Protein AF-A0A3M1Z859-F1 (afdb_monomer)

Foldseek 3Di:
DPCPDLPCVLLVVLVVPPPPDPVSVVVSVVVNLVSLVVLLPDDLVVSLVCLLQRLLPDDPVSLVVSLVSLVVCVVPGVSSVLSSVLSVLLVVLNVVLCVLLVPDALLVSLVVLVVVLVVDDPSSNVSNVSNLVSVLVPDVSSVSSVVNNVVD

Secondary structure (DSSP, 8-state):
-------HHHHHHHHHH-SS-HHHHHHHHHHHHHHHHHHHHS-HHHHHHHHHHHSTT--HHHHHHHHHHHHHHHTT-HHHHHHHHHHHHHHHHHHHHHHHHHHS-HHHHHHHHHHHHHTS-HHHHHHHHHHHHHHHTT-HHHHHHHHHHHH-

Solvent-accessible surface area (backbone atoms only — not comparable to full-atom values): 8441 Å² total; per-residue (Å²): 129,86,76,86,57,82,63,56,68,60,58,56,51,44,72,80,70,45,89,83,46,88,69,54,38,53,54,43,50,50,51,42,52,52,50,52,54,51,46,49,69,40,59,65,69,61,35,49,53,49,47,65,70,52,53,81,78,46,53,72,68,60,46,51,54,50,49,52,56,31,52,65,44,32,77,82,32,70,55,23,38,51,52,38,53,50,51,54,45,36,59,55,34,45,58,52,52,52,49,39,68,70,74,43,57,48,67,60,30,24,54,49,50,55,57,54,43,74,76,43,54,73,69,54,33,49,32,38,52,55,48,48,54,59,40,29,78,77,34,72,56,42,32,48,18,51,53,52,61,74,74,109

Radius of gyration: 17.21 Å; Cα contacts (8 Å, |Δi|>4): 123; chains: 1; bounding box: 49×35×39 Å

Sequence (152 aa):
MANDGFNWSNFFKGAAQVAFVVGAGYAAHRVRENEIDRLVALPLEDGLRVIIQSVPPMDNENCLDFQRRLAARAQHNQNAQTLLIMTKLMVQAENQVRQILGQYGPREAAEICAGVLRTKNDIEQFAFVSLLYYFSQRDAKAQAVMGYLQQG

Structure (mmCIF, N/CA/C/O backbone):
data_AF-A0A3M1Z859-F1
#
_entry.id   AF-A0A3M1Z859-F1
#
loop_
_atom_site.group_PDB
_atom_site.id
_atom_site.type_symbol
_atom_site.label_atom_id
_atom_site.label_alt_id
_atom_site.label_comp_id
_atom_site.label_asym_id
_atom_site.label_entity_id
_atom_site.label_seq_id
_atom_site.pdbx_PDB_ins_code
_atom_site.Cartn_x
_atom_site.Cartn_y
_atom_site.Cartn_z
_atom_site.occupancy
_atom_site.B_iso_or_equiv
_atom_site.auth_seq_id
_atom_site.auth_comp_id
_atom_site.auth_asym_id
_atom_site.auth_atom_id
_atom_site.pdbx_PDB_model_num
ATOM 1 N N . MET A 1 1 ? -11.559 -18.153 -15.231 1.00 30.62 1 MET A N 1
ATOM 2 C CA . MET A 1 1 ? -10.313 -17.677 -15.865 1.00 30.62 1 MET A CA 1
ATOM 3 C C . MET A 1 1 ? -9.257 -17.654 -14.785 1.00 30.62 1 MET A C 1
ATOM 5 O O . MET A 1 1 ? -9.470 -16.986 -13.780 1.00 30.62 1 MET A O 1
ATOM 9 N N . ALA A 1 2 ? -8.224 -18.486 -14.915 1.00 29.05 2 ALA A N 1
ATOM 10 C CA . ALA A 1 2 ? -7.116 -18.491 -13.973 1.00 29.05 2 ALA A CA 1
ATOM 11 C C . ALA A 1 2 ? -6.470 -17.104 -14.022 1.00 29.05 2 ALA A C 1
ATOM 13 O O . ALA A 1 2 ? -6.049 -16.644 -15.079 1.00 29.05 2 ALA A O 1
ATOM 14 N N . ASN A 1 3 ? -6.518 -16.400 -12.897 1.00 35.41 3 ASN A N 1
ATOM 15 C CA . ASN A 1 3 ? -5.757 -15.186 -12.704 1.00 35.41 3 ASN A CA 1
ATOM 16 C C . ASN A 1 3 ? -4.305 -15.664 -12.619 1.00 35.41 3 ASN A C 1
ATOM 18 O O . ASN A 1 3 ? -3.900 -16.149 -11.561 1.00 35.41 3 ASN A O 1
ATOM 22 N N . ASP A 1 4 ? -3.557 -15.606 -13.726 1.00 37.53 4 ASP A N 1
ATOM 23 C CA . ASP A 1 4 ? -2.092 -15.745 -13.742 1.00 37.53 4 ASP A CA 1
ATOM 24 C C . ASP A 1 4 ? -1.496 -14.507 -13.052 1.00 37.53 4 ASP A C 1
ATOM 26 O O . ASP A 1 4 ? -0.808 -13.671 -13.637 1.00 37.53 4 ASP A O 1
ATOM 30 N N . GLY A 1 5 ? -1.900 -14.344 -11.793 1.00 42.28 5 GLY A N 1
ATOM 31 C CA . GLY A 1 5 ? -1.734 -13.168 -10.980 1.00 42.28 5 GLY A CA 1
ATOM 32 C C . GLY A 1 5 ? -0.259 -12.927 -10.769 1.00 42.28 5 GLY A C 1
ATOM 33 O O . GLY A 1 5 ? 0.503 -13.858 -10.499 1.00 42.28 5 GLY A O 1
ATOM 34 N N . PHE A 1 6 ? 0.108 -11.659 -10.905 1.00 52.34 6 PHE A N 1
ATOM 35 C CA . PHE A 1 6 ? 1.417 -11.108 -10.607 1.00 52.34 6 PHE A CA 1
ATOM 36 C C . PHE A 1 6 ? 2.094 -11.883 -9.463 1.00 52.34 6 PHE A C 1
ATOM 38 O O . PHE A 1 6 ? 1.639 -11.852 -8.314 1.00 52.34 6 PHE A O 1
ATOM 45 N N . ASN A 1 7 ? 3.127 -12.670 -9.784 1.00 59.88 7 ASN A N 1
ATOM 46 C CA . ASN A 1 7 ? 3.659 -13.665 -8.857 1.00 59.88 7 ASN A CA 1
ATOM 47 C C . ASN A 1 7 ? 4.690 -13.017 -7.931 1.00 59.88 7 ASN A C 1
ATOM 49 O O . ASN A 1 7 ? 5.898 -13.246 -8.023 1.00 59.88 7 ASN A O 1
ATOM 53 N N . TRP A 1 8 ? 4.179 -12.232 -6.987 1.00 60.81 8 TRP A N 1
ATOM 54 C CA . TRP A 1 8 ? 4.953 -11.588 -5.932 1.00 60.81 8 TRP A CA 1
ATOM 55 C C . TRP A 1 8 ? 5.775 -12.569 -5.101 1.00 60.81 8 TRP A C 1
ATOM 57 O O . TRP A 1 8 ? 6.835 -12.210 -4.589 1.00 60.81 8 TRP A O 1
ATOM 67 N N . SER A 1 9 ? 5.351 -13.834 -5.017 1.00 54.78 9 SER A N 1
ATOM 68 C CA . SER A 1 9 ? 6.134 -14.855 -4.326 1.00 54.78 9 SER A CA 1
ATOM 69 C C . SER A 1 9 ? 7.516 -15.036 -4.966 1.00 54.78 9 SER A C 1
ATOM 71 O O . SER A 1 9 ? 8.479 -15.238 -4.238 1.00 54.78 9 SER A O 1
ATOM 73 N N . ASN A 1 10 ? 7.659 -14.865 -6.286 1.00 56.31 10 ASN A N 1
ATOM 74 C CA . ASN A 1 10 ? 8.961 -14.904 -6.960 1.00 56.31 10 ASN A CA 1
ATOM 75 C C . ASN A 1 10 ? 9.781 -13.627 -6.723 1.00 56.31 10 ASN A C 1
ATOM 77 O O . ASN A 1 10 ? 11.000 -13.706 -6.563 1.00 56.31 10 ASN A O 1
ATOM 81 N N . PHE A 1 11 ? 9.122 -12.466 -6.643 1.00 56.94 11 PHE A N 1
ATOM 82 C CA . PHE A 1 11 ? 9.764 -11.193 -6.304 1.00 56.94 11 PHE A CA 1
ATOM 83 C C . PHE A 1 11 ? 10.415 -11.254 -4.905 1.00 56.94 11 PHE A C 1
ATOM 85 O O . PHE A 1 11 ? 11.612 -10.973 -4.762 1.00 56.94 11 PHE A O 1
ATOM 92 N N . PHE A 1 12 ? 9.665 -11.727 -3.900 1.00 56.84 12 PHE A N 1
ATOM 93 C CA . PHE A 1 12 ? 10.107 -11.796 -2.500 1.00 56.84 12 PHE A CA 1
ATOM 94 C C . PHE A 1 12 ? 11.011 -13.002 -2.186 1.00 56.84 12 PHE A C 1
ATOM 96 O O . PHE A 1 12 ? 11.996 -12.855 -1.462 1.00 56.84 12 PHE A O 1
ATOM 103 N N . LYS A 1 13 ? 10.774 -14.186 -2.778 1.00 51.31 13 LYS A N 1
ATOM 104 C CA . LYS A 1 13 ? 11.641 -15.370 -2.567 1.00 51.31 13 LYS A CA 1
ATOM 105 C C . LYS A 1 13 ? 13.070 -15.163 -3.069 1.00 51.31 13 LYS A C 1
ATOM 107 O O . LYS A 1 13 ? 13.998 -15.736 -2.504 1.00 51.31 13 LYS A O 1
ATOM 112 N N . GLY A 1 14 ? 13.267 -14.307 -4.076 1.00 46.03 14 GLY A N 1
ATOM 113 C CA . GLY A 1 14 ? 14.602 -13.964 -4.570 1.00 46.03 14 GLY A CA 1
ATOM 114 C C . GLY A 1 14 ? 15.507 -13.282 -3.531 1.00 46.03 14 GLY A C 1
ATOM 115 O O . GLY A 1 14 ? 16.719 -13.295 -3.713 1.00 46.03 14 GLY A O 1
ATOM 116 N N . ALA A 1 15 ? 14.953 -12.695 -2.455 1.00 44.03 15 ALA A N 1
ATOM 117 C CA . ALA A 1 15 ? 15.732 -11.943 -1.457 1.00 44.03 15 ALA A CA 1
ATOM 118 C C . ALA A 1 15 ? 16.240 -12.880 -0.368 1.00 44.03 15 ALA A C 1
ATOM 120 O O . ALA A 1 15 ? 17.384 -12.779 0.058 1.00 44.03 15 ALA A O 1
ATOM 121 N N . ALA A 1 16 ? 15.393 -13.825 0.038 1.00 42.06 16 ALA A N 1
ATOM 122 C CA . ALA A 1 16 ? 15.654 -14.684 1.181 1.00 42.06 16 ALA A CA 1
ATOM 123 C C . ALA A 1 16 ? 16.573 -15.884 0.875 1.00 42.06 16 ALA A C 1
ATOM 125 O O . ALA A 1 16 ? 17.055 -16.507 1.816 1.00 42.06 16 ALA A O 1
ATOM 126 N N . GLN A 1 17 ? 16.811 -16.253 -0.396 1.00 39.12 17 GLN A N 1
ATOM 127 C CA . GLN A 1 17 ? 17.483 -17.530 -0.719 1.00 39.12 17 GLN A CA 1
ATOM 128 C C . GLN A 1 17 ? 18.656 -17.487 -1.716 1.00 39.12 17 GLN A C 1
ATOM 130 O O . GLN A 1 17 ? 19.288 -18.521 -1.917 1.00 39.12 17 GLN A O 1
ATOM 135 N N . VAL A 1 18 ? 19.010 -16.353 -2.334 1.00 41.53 18 VAL A N 1
ATOM 136 C CA . VAL A 1 18 ? 19.942 -16.367 -3.491 1.00 41.53 18 VAL A CA 1
ATOM 137 C C . VAL A 1 18 ? 21.199 -15.515 -3.285 1.00 41.53 18 VAL A C 1
ATOM 139 O O . VAL A 1 18 ? 21.644 -14.802 -4.179 1.00 41.53 18 VAL A O 1
ATOM 142 N N . ALA A 1 19 ? 21.812 -15.607 -2.104 1.00 37.72 19 ALA A N 1
ATOM 143 C CA . ALA A 1 19 ? 23.073 -14.919 -1.813 1.00 37.72 19 ALA A CA 1
ATOM 144 C C . ALA A 1 19 ? 24.349 -15.722 -2.162 1.00 37.72 19 ALA A C 1
ATOM 146 O O . ALA A 1 19 ? 25.437 -15.181 -2.008 1.00 37.72 19 ALA A O 1
ATOM 147 N N . PHE A 1 20 ? 24.274 -16.980 -2.635 1.00 37.25 20 PHE A N 1
ATOM 148 C CA . PHE A 1 20 ? 25.464 -17.861 -2.638 1.00 37.25 20 PHE A CA 1
ATOM 149 C C . PHE A 1 20 ? 26.037 -18.343 -3.983 1.00 37.25 20 PHE A C 1
ATOM 151 O O . PHE A 1 20 ? 27.061 -19.020 -3.976 1.00 37.25 20 PHE A O 1
ATOM 158 N N . VAL A 1 21 ? 25.478 -17.988 -5.146 1.00 39.59 21 VAL A N 1
ATOM 159 C CA . VAL A 1 21 ? 26.094 -18.357 -6.440 1.00 39.59 21 VAL A CA 1
ATOM 160 C C . VAL A 1 21 ? 25.965 -17.206 -7.433 1.00 39.59 21 VAL A C 1
ATOM 162 O O . VAL A 1 21 ? 24.859 -16.796 -7.778 1.00 39.59 21 VAL A O 1
ATOM 165 N N . VAL A 1 22 ? 27.104 -16.713 -7.924 1.00 44.84 22 VAL A N 1
ATOM 166 C CA . VAL A 1 22 ? 27.251 -15.553 -8.829 1.00 44.84 22 VAL A CA 1
ATOM 167 C C . VAL A 1 22 ? 26.355 -15.637 -10.087 1.00 44.84 22 VAL A C 1
ATOM 169 O O . VAL A 1 22 ? 25.965 -14.608 -10.628 1.00 44.84 22 VAL A O 1
ATOM 172 N N . GLY A 1 23 ? 25.932 -16.836 -10.512 1.00 45.38 23 GLY A N 1
ATOM 173 C CA . GLY A 1 23 ? 24.970 -17.033 -11.611 1.00 45.38 23 GLY A CA 1
ATOM 174 C C . GLY A 1 23 ? 23.482 -17.004 -11.219 1.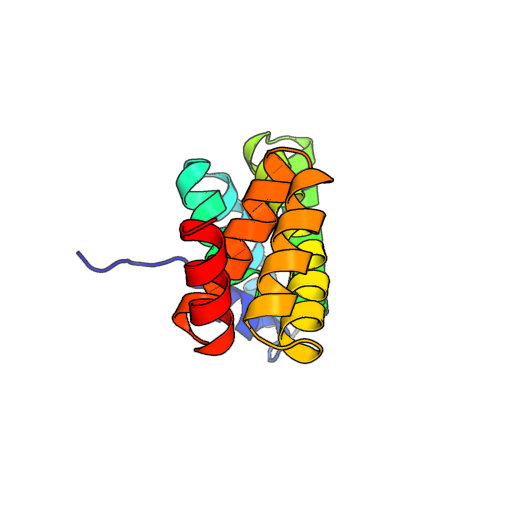00 45.38 23 GLY A C 1
ATOM 175 O O . GLY A 1 23 ? 22.644 -16.586 -12.018 1.00 45.38 23 GLY A O 1
ATOM 176 N N . ALA A 1 24 ? 23.128 -17.391 -9.991 1.00 49.31 24 ALA A N 1
ATOM 177 C CA . ALA A 1 24 ? 21.736 -17.421 -9.530 1.00 49.31 24 ALA A CA 1
ATOM 178 C C . ALA A 1 24 ? 21.234 -16.020 -9.134 1.00 49.31 24 ALA A C 1
ATOM 180 O O . ALA A 1 24 ? 20.076 -15.681 -9.385 1.00 49.31 24 ALA A O 1
ATOM 181 N N . GLY A 1 25 ? 22.126 -15.173 -8.603 1.00 50.34 25 GLY A N 1
ATOM 182 C CA . GLY A 1 25 ? 21.816 -13.775 -8.289 1.00 50.34 25 GLY A CA 1
ATOM 183 C C . GLY A 1 25 ? 21.430 -12.959 -9.529 1.00 50.34 25 GLY A C 1
ATOM 184 O O . GLY A 1 25 ? 20.485 -12.175 -9.478 1.00 50.34 25 GLY A O 1
ATOM 185 N N . TYR A 1 26 ? 22.084 -13.198 -10.674 1.00 55.09 26 TYR A N 1
ATOM 186 C CA . TYR A 1 26 ? 21.743 -12.540 -11.942 1.00 55.09 26 TYR A CA 1
ATOM 187 C C . TYR A 1 26 ? 20.347 -12.935 -12.444 1.00 55.09 26 TYR A C 1
ATOM 189 O O . TYR A 1 26 ? 19.572 -12.077 -12.872 1.00 55.09 26 TYR A O 1
ATOM 197 N N . ALA A 1 27 ? 19.999 -14.223 -12.353 1.00 59.66 27 ALA A N 1
ATOM 198 C CA . ALA A 1 27 ? 18.680 -14.716 -12.739 1.00 59.66 27 ALA A CA 1
ATOM 199 C C . ALA A 1 27 ? 17.575 -14.142 -11.837 1.00 59.66 27 ALA A C 1
ATOM 201 O O . ALA A 1 27 ? 16.578 -13.632 -12.346 1.00 59.66 27 ALA A O 1
ATOM 202 N N . ALA A 1 28 ? 17.779 -14.134 -10.516 1.00 60.56 28 ALA A N 1
ATOM 203 C CA . ALA A 1 28 ? 16.842 -13.535 -9.565 1.00 60.56 28 ALA A CA 1
ATOM 204 C C . ALA A 1 28 ? 16.674 -12.022 -9.794 1.00 60.56 28 ALA A C 1
ATOM 206 O O . ALA A 1 28 ? 15.553 -11.514 -9.803 1.00 60.56 28 ALA A O 1
ATOM 207 N N . HIS A 1 29 ? 17.774 -11.310 -10.060 1.00 65.88 29 HIS A N 1
ATOM 208 C CA . HIS A 1 29 ? 17.743 -9.889 -10.394 1.00 65.88 29 HIS A CA 1
ATOM 209 C C . HIS A 1 29 ? 16.945 -9.622 -11.677 1.00 65.88 29 HIS A C 1
ATOM 211 O O . HIS A 1 29 ? 16.079 -8.752 -11.691 1.00 65.88 29 HIS A O 1
ATOM 217 N N . ARG A 1 30 ? 17.187 -10.389 -12.749 1.00 70.75 30 ARG A N 1
ATOM 218 C CA . ARG A 1 30 ? 16.434 -10.258 -14.007 1.00 70.75 30 ARG A CA 1
ATOM 219 C C . ARG A 1 30 ? 14.950 -10.555 -13.844 1.00 70.75 30 ARG A C 1
ATOM 221 O O . ARG A 1 30 ? 14.140 -9.865 -14.449 1.00 70.75 30 ARG A O 1
ATOM 228 N N . VAL A 1 31 ? 14.589 -11.552 -13.037 1.00 74.50 31 VAL A N 1
ATOM 229 C CA . VAL A 1 31 ? 13.179 -11.847 -12.751 1.00 74.50 31 VAL A CA 1
ATOM 230 C C . VAL A 1 31 ? 12.509 -10.638 -12.098 1.00 74.50 31 VAL A C 1
ATOM 232 O O . VAL A 1 31 ? 11.437 -10.243 -12.539 1.00 74.50 31 VAL A O 1
ATOM 235 N N . ARG A 1 32 ? 13.157 -9.985 -11.127 1.00 73.25 32 ARG A N 1
ATOM 236 C CA . ARG A 1 32 ? 12.603 -8.773 -10.498 1.00 73.25 32 ARG A CA 1
ATOM 237 C C . ARG A 1 32 ? 12.469 -7.600 -11.450 1.00 73.25 32 ARG A C 1
ATOM 239 O O . ARG A 1 32 ? 11.453 -6.920 -11.414 1.00 73.25 32 ARG A O 1
ATOM 246 N N . GLU A 1 33 ? 13.477 -7.366 -12.283 1.00 80.69 33 GLU A N 1
ATOM 247 C CA . GLU A 1 33 ? 13.424 -6.306 -13.294 1.00 80.69 33 GLU A CA 1
ATOM 248 C C . GLU A 1 33 ? 12.258 -6.534 -14.263 1.00 80.69 33 GLU A C 1
ATOM 250 O O . GLU A 1 33 ? 11.468 -5.622 -14.485 1.00 80.69 33 GLU A O 1
ATOM 255 N N . ASN A 1 34 ? 12.079 -7.771 -14.735 1.00 81.25 34 ASN A N 1
ATOM 256 C CA . ASN A 1 34 ? 10.971 -8.134 -15.615 1.00 81.25 34 ASN A CA 1
ATOM 257 C C . ASN A 1 34 ? 9.602 -7.952 -14.946 1.00 81.25 34 ASN A C 1
ATOM 259 O O . ASN A 1 34 ? 8.656 -7.530 -15.605 1.00 81.25 34 ASN A O 1
ATOM 263 N N . GLU A 1 35 ? 9.470 -8.275 -13.657 1.00 81.62 35 GLU A N 1
ATOM 264 C CA . GLU A 1 35 ? 8.221 -8.040 -12.926 1.00 81.62 35 GLU A CA 1
ATOM 265 C C . GLU A 1 35 ? 7.946 -6.535 -12.784 1.00 81.62 35 GLU A C 1
ATOM 267 O O . GLU A 1 35 ? 6.831 -6.097 -13.043 1.00 81.62 35 GLU A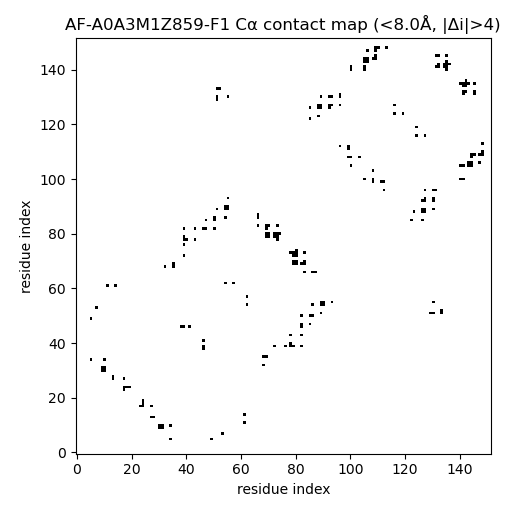 O 1
ATOM 272 N N . ILE A 1 36 ? 8.952 -5.708 -12.484 1.00 86.88 36 ILE A N 1
ATOM 273 C CA . ILE A 1 36 ? 8.785 -4.243 -12.456 1.00 86.88 36 ILE A CA 1
ATOM 274 C C . ILE A 1 36 ? 8.368 -3.710 -13.828 1.00 86.88 36 ILE A C 1
ATOM 276 O O . ILE A 1 36 ? 7.451 -2.895 -13.913 1.00 86.88 36 ILE A O 1
ATOM 280 N N . ASP A 1 37 ? 8.990 -4.190 -14.900 1.00 88.69 37 ASP A N 1
ATOM 281 C CA . ASP A 1 37 ? 8.649 -3.766 -16.257 1.00 88.69 37 ASP A CA 1
ATOM 282 C C . ASP A 1 37 ? 7.215 -4.183 -16.627 1.00 88.69 37 ASP A C 1
ATOM 284 O O . ASP A 1 37 ? 6.469 -3.387 -17.198 1.00 88.69 37 ASP A O 1
ATOM 288 N N . ARG A 1 38 ? 6.782 -5.384 -16.216 1.00 87.69 38 ARG A N 1
ATOM 289 C CA . ARG A 1 38 ? 5.385 -5.833 -16.342 1.00 87.69 38 ARG A CA 1
ATOM 290 C C . ARG A 1 38 ? 4.429 -4.946 -15.558 1.00 87.69 38 ARG A C 1
ATOM 292 O O . ARG A 1 38 ? 3.411 -4.548 -16.108 1.00 87.69 38 ARG A O 1
ATOM 299 N N . LEU A 1 39 ? 4.756 -4.618 -14.308 1.00 88.06 39 LEU A N 1
ATOM 300 C CA . LEU A 1 39 ? 3.937 -3.755 -13.454 1.00 88.06 39 LEU A CA 1
ATOM 301 C C . LEU A 1 39 ? 3.742 -2.374 -14.079 1.00 88.06 39 LEU A C 1
ATOM 303 O O . LEU A 1 39 ? 2.633 -1.855 -14.102 1.00 88.06 39 LEU A O 1
ATOM 307 N N . VAL A 1 40 ? 4.821 -1.785 -14.589 1.00 92.38 40 VAL A N 1
ATOM 308 C CA . VAL A 1 40 ? 4.804 -0.453 -15.203 1.00 92.38 40 VAL A CA 1
ATOM 309 C C . VAL A 1 40 ? 4.047 -0.449 -16.539 1.00 92.38 40 VAL A C 1
ATOM 311 O O . VAL A 1 40 ? 3.493 0.582 -16.925 1.00 92.38 40 VAL A O 1
ATOM 314 N N . ALA A 1 41 ? 3.997 -1.593 -17.227 1.00 91.38 41 ALA A N 1
ATOM 315 C CA . ALA A 1 41 ? 3.234 -1.778 -18.458 1.00 91.38 41 ALA A CA 1
ATOM 316 C C . ALA A 1 41 ? 1.729 -2.024 -18.232 1.00 91.38 41 ALA A C 1
ATOM 318 O O . ALA A 1 41 ? 0.963 -1.961 -19.196 1.00 91.38 41 ALA A O 1
ATOM 319 N N . LEU A 1 42 ? 1.289 -2.302 -16.998 1.00 89.62 42 LEU A N 1
ATOM 320 C CA . LEU A 1 42 ? -0.135 -2.451 -16.694 1.00 89.62 42 LEU A CA 1
ATOM 321 C C . LEU A 1 42 ? -0.885 -1.118 -16.857 1.00 89.62 42 LEU A C 1
ATOM 323 O O . LEU A 1 42 ? -0.302 -0.043 -16.664 1.00 89.62 42 LEU A O 1
ATOM 327 N N . PRO A 1 43 ? -2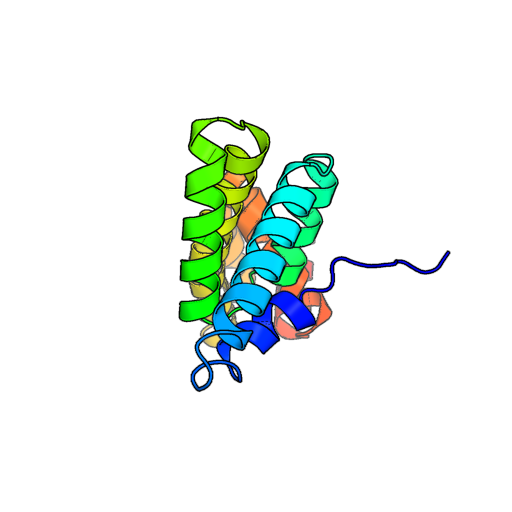.201 -1.169 -17.137 1.00 91.75 43 PRO A N 1
ATOM 328 C CA . PRO A 1 43 ? -3.077 -0.029 -16.904 1.00 91.75 43 PRO A CA 1
ATOM 329 C C . PRO A 1 43 ? -2.889 0.498 -15.478 1.00 91.75 43 PRO A C 1
ATOM 331 O O . PRO A 1 43 ? -2.729 -0.282 -14.537 1.00 91.75 43 PRO A O 1
ATOM 334 N N . LEU A 1 44 ? -2.913 1.823 -15.308 1.00 89.75 44 LEU A N 1
ATOM 335 C CA . LEU A 1 44 ? -2.591 2.453 -14.024 1.00 89.75 44 LEU A CA 1
ATOM 336 C C . LEU A 1 44 ? -3.452 1.905 -12.875 1.00 89.75 44 LEU A C 1
ATOM 338 O O . LEU A 1 44 ? -2.927 1.639 -11.799 1.00 89.75 44 LEU A O 1
ATOM 342 N N . GLU A 1 45 ? -4.746 1.688 -13.108 1.00 88.44 45 GLU A N 1
ATOM 343 C CA . GLU A 1 45 ? -5.672 1.130 -12.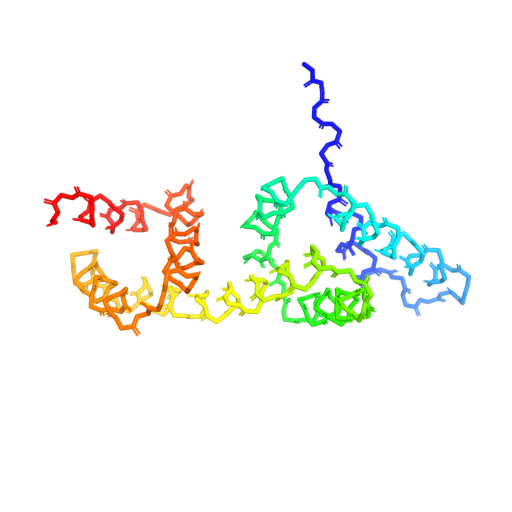113 1.00 88.44 45 GLU A CA 1
ATOM 344 C C . GLU A 1 45 ? -5.271 -0.277 -11.647 1.00 88.44 45 GLU A C 1
ATOM 346 O O . GLU A 1 45 ? -5.276 -0.563 -10.446 1.00 88.44 45 GLU A O 1
ATOM 351 N N . ASP A 1 46 ? -4.868 -1.144 -12.578 1.00 87.00 46 ASP A N 1
ATOM 352 C CA . ASP A 1 46 ? -4.408 -2.498 -12.262 1.00 87.00 46 ASP A CA 1
ATOM 353 C C . ASP A 1 46 ? -3.070 -2.460 -11.521 1.00 87.00 46 ASP A C 1
ATOM 355 O O . ASP A 1 46 ? -2.884 -3.171 -10.531 1.00 87.00 46 ASP A O 1
ATOM 359 N N . GLY A 1 47 ? -2.164 -1.570 -11.937 1.00 87.12 47 GLY A N 1
ATOM 360 C CA . GLY A 1 47 ? -0.917 -1.314 -11.225 1.00 87.12 47 GLY A CA 1
ATOM 361 C C . GLY A 1 47 ? -1.162 -0.848 -9.787 1.00 87.12 47 GLY A C 1
ATOM 362 O O . GLY A 1 47 ? -0.567 -1.388 -8.856 1.00 87.12 47 GLY A O 1
ATOM 363 N N . LEU A 1 48 ? -2.086 0.093 -9.571 1.00 87.75 48 LEU A N 1
ATOM 364 C CA . LEU A 1 48 ? -2.455 0.572 -8.235 1.00 87.75 48 LEU A CA 1
ATOM 365 C C . LEU A 1 48 ? -3.055 -0.542 -7.373 1.00 87.75 48 LEU A C 1
ATOM 367 O O . LEU A 1 48 ? -2.684 -0.675 -6.208 1.00 87.75 48 LEU A O 1
ATOM 371 N N . ARG A 1 49 ? -3.931 -1.386 -7.933 1.00 86.00 49 ARG A N 1
ATOM 372 C CA . ARG A 1 49 ? -4.482 -2.551 -7.221 1.00 86.00 49 ARG A CA 1
ATOM 373 C C . ARG A 1 49 ? -3.374 -3.491 -6.760 1.00 86.00 49 ARG A C 1
ATOM 375 O O . ARG A 1 49 ? -3.386 -3.960 -5.622 1.00 86.00 49 ARG A O 1
ATOM 382 N N . VAL A 1 50 ? -2.408 -3.736 -7.637 1.00 85.88 50 VAL A N 1
ATOM 383 C CA . VAL A 1 50 ? -1.244 -4.561 -7.341 1.00 85.88 50 VAL A CA 1
ATOM 384 C C . VAL A 1 50 ? -0.396 -3.942 -6.219 1.00 85.88 50 VAL A C 1
ATOM 386 O O . VAL A 1 50 ? -0.053 -4.650 -5.271 1.00 85.88 50 VAL A O 1
ATOM 389 N N . ILE A 1 51 ? -0.131 -2.631 -6.254 1.00 89.06 51 ILE A N 1
ATOM 390 C CA . ILE A 1 51 ? 0.548 -1.901 -5.167 1.00 89.06 51 ILE A CA 1
ATOM 391 C C . ILE A 1 51 ? -0.200 -2.075 -3.836 1.00 89.06 51 ILE A C 1
ATOM 393 O O . ILE A 1 51 ? 0.409 -2.465 -2.839 1.00 89.06 51 ILE A O 1
ATOM 397 N N . ILE A 1 52 ? -1.524 -1.886 -3.835 1.00 86.00 52 ILE A N 1
ATOM 398 C CA . ILE A 1 52 ? -2.358 -1.961 -2.627 1.00 86.00 52 ILE A CA 1
ATOM 399 C C . ILE A 1 52 ? -2.305 -3.337 -1.961 1.00 86.00 52 ILE A C 1
ATOM 401 O O . ILE A 1 52 ? -2.305 -3.444 -0.737 1.00 86.00 52 ILE A O 1
ATOM 405 N N . GLN A 1 53 ? -2.253 -4.400 -2.758 1.00 83.62 53 GLN A N 1
ATOM 406 C CA . GLN A 1 53 ? -2.222 -5.767 -2.242 1.00 83.62 53 GLN A CA 1
ATOM 407 C C . GLN A 1 53 ? -0.830 -6.204 -1.783 1.00 83.62 53 GLN A C 1
ATOM 409 O O . GLN A 1 53 ? -0.724 -7.084 -0.929 1.00 83.62 53 GLN A O 1
ATOM 414 N N . SER A 1 54 ? 0.218 -5.611 -2.354 1.00 81.94 54 SER A N 1
ATOM 415 C CA . SER A 1 54 ? 1.567 -6.176 -2.284 1.00 81.94 54 SER A CA 1
ATOM 416 C C . SER A 1 54 ? 2.500 -5.399 -1.383 1.00 81.94 54 SER A C 1
ATOM 418 O O . SER A 1 54 ? 3.378 -6.024 -0.809 1.00 81.94 54 SER A O 1
ATOM 420 N N . VAL A 1 55 ? 2.306 -4.083 -1.234 1.00 84.62 55 VAL A N 1
ATOM 421 C CA . VAL A 1 55 ? 3.126 -3.223 -0.364 1.00 84.62 55 VAL A CA 1
ATOM 422 C C . VAL A 1 55 ? 2.908 -3.491 1.132 1.00 84.62 55 VAL A C 1
ATOM 424 O O . VAL A 1 55 ? 3.910 -3.664 1.816 1.00 84.62 55 VAL A O 1
ATOM 427 N N . PRO A 1 56 ? 1.670 -3.604 1.660 1.00 81.75 56 PRO A N 1
ATOM 428 C CA . PRO A 1 56 ? 1.456 -3.789 3.103 1.00 81.75 56 PRO A CA 1
ATOM 429 C C . PRO A 1 56 ? 2.090 -5.045 3.736 1.00 81.75 56 PRO A C 1
ATOM 431 O O . PRO A 1 56 ? 2.396 -5.036 4.924 1.00 81.75 56 PRO A O 1
ATOM 434 N N . PRO A 1 57 ? 2.239 -6.182 3.027 1.00 80.31 57 PRO A N 1
ATOM 435 C CA . PRO A 1 57 ? 2.956 -7.329 3.575 1.00 80.31 57 PRO A CA 1
ATOM 436 C C . PRO A 1 57 ? 4.478 -7.285 3.338 1.00 80.31 57 PRO A C 1
ATOM 438 O O . PRO A 1 57 ? 5.150 -8.228 3.754 1.00 80.31 57 PRO A O 1
ATOM 441 N N . MET A 1 58 ? 5.036 -6.267 2.664 1.00 82.06 58 MET A N 1
ATOM 442 C CA . MET A 1 58 ? 6.487 -6.181 2.442 1.00 82.06 58 MET A CA 1
ATOM 443 C C . MET A 1 58 ? 7.220 -5.835 3.734 1.00 82.06 58 MET A C 1
ATOM 445 O O . MET A 1 58 ? 6.828 -4.927 4.462 1.00 82.06 58 MET A O 1
ATOM 449 N N . ASP A 1 59 ? 8.355 -6.489 3.971 1.00 82.75 59 ASP A N 1
ATOM 450 C CA . ASP A 1 59 ? 9.339 -5.954 4.907 1.00 82.75 59 ASP A CA 1
ATOM 451 C C . ASP A 1 59 ? 10.035 -4.702 4.336 1.00 82.75 59 ASP A C 1
ATOM 453 O O . ASP A 1 59 ? 9.967 -4.387 3.140 1.00 82.75 59 ASP A O 1
ATOM 457 N N . ASN A 1 60 ? 10.730 -3.982 5.217 1.00 81.50 60 ASN A N 1
ATOM 458 C CA . ASN A 1 60 ? 11.391 -2.725 4.878 1.00 81.50 60 ASN A CA 1
ATOM 459 C C . ASN A 1 60 ? 12.447 -2.882 3.772 1.00 81.50 60 ASN A C 1
ATOM 461 O O . ASN A 1 60 ? 12.573 -1.997 2.927 1.00 81.50 60 ASN A O 1
ATOM 465 N N . GLU A 1 61 ? 13.206 -3.980 3.751 1.00 82.94 61 GLU A N 1
ATOM 466 C CA . GLU A 1 61 ? 14.277 -4.185 2.768 1.00 82.94 61 GLU A CA 1
ATOM 467 C C . GLU A 1 61 ? 13.707 -4.425 1.369 1.00 82.94 61 GLU A C 1
ATOM 469 O O . GLU A 1 61 ? 14.124 -3.781 0.400 1.00 82.94 61 GLU A O 1
ATOM 474 N N . ASN A 1 62 ? 12.699 -5.292 1.271 1.00 83.44 62 ASN A N 1
ATOM 475 C CA . ASN A 1 62 ? 11.990 -5.581 0.033 1.00 83.44 62 ASN A CA 1
ATOM 476 C C . ASN A 1 62 ? 11.246 -4.351 -0.489 1.00 83.44 62 ASN A C 1
ATOM 478 O O . ASN A 1 62 ? 11.257 -4.095 -1.695 1.00 83.44 62 ASN A O 1
ATOM 482 N N . CYS A 1 63 ? 10.658 -3.549 0.401 1.00 86.06 63 CYS A N 1
ATOM 483 C CA . CYS A 1 63 ? 10.009 -2.306 0.008 1.00 86.06 63 CYS A CA 1
ATOM 484 C C . CYS A 1 63 ? 11.016 -1.279 -0.537 1.00 86.06 63 CYS A C 1
ATOM 486 O O . CYS A 1 63 ? 10.756 -0.627 -1.550 1.00 86.06 63 CYS A O 1
ATOM 488 N N . LEU A 1 64 ? 12.197 -1.160 0.079 1.00 88.12 64 LEU A N 1
ATOM 489 C CA . LEU A 1 64 ? 13.260 -0.277 -0.406 1.00 88.12 64 LEU A CA 1
ATOM 490 C C . LEU A 1 64 ? 13.807 -0.724 -1.769 1.00 88.12 64 LEU A C 1
ATOM 492 O O . LEU A 1 64 ? 13.989 0.123 -2.646 1.00 88.12 64 LEU A O 1
ATOM 496 N N . ASP A 1 65 ? 14.047 -2.024 -1.977 1.00 86.25 65 ASP A N 1
ATOM 497 C CA . ASP A 1 65 ? 14.453 -2.562 -3.290 1.00 86.25 65 ASP A CA 1
ATOM 498 C C . ASP A 1 65 ? 13.376 -2.279 -4.348 1.00 86.25 65 ASP A C 1
ATOM 500 O O . ASP A 1 65 ? 13.672 -1.756 -5.424 1.00 86.25 65 ASP A O 1
ATOM 504 N N . PHE A 1 66 ? 12.109 -2.526 -4.011 1.00 88.12 66 PHE A N 1
ATOM 505 C CA . PHE A 1 66 ? 10.969 -2.259 -4.882 1.00 88.12 66 PHE A CA 1
ATOM 506 C C . PHE A 1 66 ? 10.866 -0.776 -5.284 1.00 88.12 66 PHE A C 1
ATOM 508 O O . PHE A 1 66 ? 10.781 -0.455 -6.473 1.00 88.12 66 PHE A O 1
ATOM 515 N N . GLN A 1 67 ? 10.967 0.144 -4.320 1.00 92.25 67 GLN A N 1
ATOM 516 C CA . GLN A 1 67 ? 10.954 1.587 -4.579 1.00 92.25 67 GLN A CA 1
ATOM 517 C C . GLN A 1 67 ? 12.139 2.039 -5.439 1.00 92.25 67 GLN A C 1
ATOM 519 O O . GLN A 1 67 ? 11.957 2.876 -6.322 1.00 92.25 67 GLN A O 1
ATOM 524 N N . ARG A 1 68 ? 13.346 1.497 -5.220 1.00 92.25 68 ARG A N 1
ATOM 525 C CA . ARG A 1 68 ? 14.526 1.824 -6.043 1.00 92.25 68 ARG A CA 1
ATOM 526 C C . ARG A 1 68 ? 14.324 1.412 -7.499 1.00 92.25 68 ARG A C 1
ATOM 528 O O . ARG A 1 68 ? 14.622 2.198 -8.398 1.00 92.25 68 ARG A O 1
ATOM 535 N N . ARG A 1 69 ? 13.781 0.216 -7.740 1.00 89.94 69 ARG A N 1
ATOM 536 C CA . ARG A 1 69 ? 13.520 -0.278 -9.101 1.00 89.94 69 ARG A CA 1
ATOM 537 C C . ARG A 1 69 ? 12.435 0.535 -9.803 1.00 89.94 69 ARG A C 1
ATOM 539 O O . ARG A 1 69 ? 12.630 0.933 -10.950 1.00 89.94 69 ARG A O 1
ATOM 546 N N . LEU A 1 70 ? 11.341 0.860 -9.107 1.00 92.38 70 LEU A N 1
ATOM 547 C CA . LEU A 1 70 ? 10.317 1.771 -9.629 1.00 92.38 70 LEU A CA 1
ATOM 548 C C . LEU A 1 70 ? 10.884 3.166 -9.922 1.00 92.38 70 LEU A C 1
ATOM 550 O O . LEU A 1 70 ? 10.580 3.739 -10.966 1.00 92.38 70 LEU A O 1
ATOM 554 N N . ALA A 1 71 ? 11.750 3.697 -9.054 1.00 95.25 71 ALA A N 1
ATOM 555 C CA . ALA A 1 71 ? 12.391 4.996 -9.252 1.00 95.25 71 ALA A CA 1
ATOM 556 C C . ALA A 1 71 ? 13.267 5.049 -10.508 1.00 95.25 71 ALA A C 1
ATOM 558 O O . ALA A 1 71 ? 13.270 6.070 -11.191 1.00 95.25 71 ALA A O 1
ATOM 559 N N . ALA A 1 72 ? 13.948 3.953 -10.854 1.00 93.81 72 ALA A N 1
ATOM 560 C CA . ALA A 1 72 ? 14.696 3.871 -12.105 1.00 93.81 72 ALA A CA 1
ATOM 561 C C . ALA A 1 72 ? 13.780 4.011 -13.337 1.00 93.81 72 ALA A C 1
ATOM 563 O O . ALA A 1 72 ? 14.126 4.715 -14.280 1.00 93.81 72 ALA A O 1
ATOM 564 N N . ARG A 1 73 ? 12.581 3.407 -13.319 1.00 93.56 73 ARG A N 1
ATOM 565 C CA . ARG A 1 73 ? 11.610 3.513 -14.429 1.00 93.56 73 ARG A CA 1
ATOM 566 C C . ARG A 1 73 ? 10.890 4.858 -14.448 1.00 93.56 73 ARG A C 1
ATOM 568 O O . ARG A 1 73 ? 10.587 5.375 -15.520 1.00 93.56 73 ARG A O 1
ATOM 575 N N . ALA A 1 74 ? 10.650 5.446 -13.278 1.00 94.44 74 ALA A N 1
ATOM 576 C CA . ALA A 1 74 ? 9.975 6.734 -13.134 1.00 94.44 74 ALA A CA 1
ATOM 577 C C . ALA A 1 74 ? 10.706 7.889 -13.841 1.00 94.44 74 ALA A C 1
ATOM 579 O O . ALA A 1 74 ? 10.076 8.895 -14.147 1.00 94.44 74 ALA A O 1
ATOM 580 N N . GLN A 1 75 ? 12.001 7.742 -14.150 1.00 92.69 75 GLN A N 1
ATOM 581 C CA . GLN A 1 75 ? 12.761 8.724 -14.936 1.00 92.69 75 GLN A CA 1
ATOM 582 C C . GLN A 1 75 ? 12.212 8.907 -16.360 1.00 92.69 75 GLN A C 1
ATOM 584 O O . GLN A 1 75 ? 12.378 9.974 -16.947 1.00 92.69 75 GLN A O 1
ATOM 589 N N . HIS A 1 76 ? 11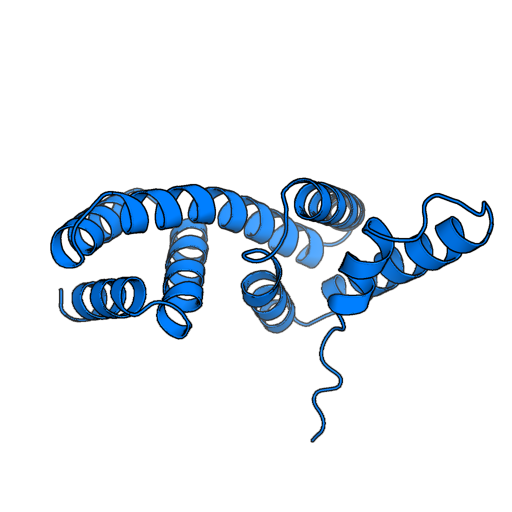.560 7.878 -16.913 1.00 92.25 76 HIS A N 1
ATOM 590 C CA . HIS A 1 76 ? 11.117 7.855 -18.311 1.00 92.25 76 HIS A CA 1
ATOM 591 C C . HIS A 1 76 ? 9.667 7.386 -18.497 1.00 92.25 76 HIS A C 1
ATOM 593 O O . HIS A 1 76 ? 9.178 7.353 -19.623 1.00 92.25 76 HIS A O 1
ATOM 599 N N . ASN A 1 77 ? 8.969 7.014 -17.421 1.00 93.12 77 ASN A N 1
ATOM 600 C CA . ASN A 1 77 ? 7.613 6.481 -17.486 1.00 93.12 77 ASN A CA 1
ATOM 601 C C . ASN A 1 77 ? 6.716 7.096 -16.397 1.00 93.12 77 ASN A C 1
ATOM 603 O O . ASN A 1 77 ? 6.953 6.923 -15.199 1.00 93.12 77 ASN A O 1
ATOM 607 N N . GLN A 1 78 ? 5.651 7.777 -16.827 1.00 92.94 78 GLN A N 1
ATOM 608 C CA . GLN A 1 78 ? 4.708 8.451 -15.933 1.00 92.94 78 GLN A CA 1
ATOM 609 C C . GLN A 1 78 ? 3.901 7.471 -15.064 1.00 92.94 78 GLN A C 1
ATOM 611 O O . GLN A 1 78 ? 3.662 7.759 -13.893 1.00 92.94 78 GLN A O 1
ATOM 616 N N . ASN A 1 79 ? 3.544 6.284 -15.573 1.00 91.62 79 ASN A N 1
ATOM 617 C CA . ASN A 1 79 ? 2.899 5.254 -14.752 1.00 91.62 79 ASN A CA 1
ATOM 618 C C . ASN A 1 79 ? 3.831 4.806 -13.624 1.00 91.62 79 ASN A C 1
ATOM 620 O O . ASN A 1 79 ? 3.411 4.750 -12.471 1.00 91.62 79 ASN A O 1
ATOM 624 N N . ALA A 1 80 ? 5.112 4.561 -13.919 1.00 93.19 80 ALA A N 1
ATOM 625 C CA . ALA A 1 80 ? 6.096 4.216 -12.892 1.00 93.19 80 ALA A CA 1
ATOM 626 C C . ALA A 1 80 ? 6.243 5.322 -11.835 1.00 93.19 80 ALA A C 1
ATOM 628 O O . ALA A 1 80 ? 6.384 5.022 -10.649 1.00 93.19 80 ALA A O 1
ATOM 629 N N . GLN A 1 81 ? 6.161 6.592 -12.243 1.00 95.00 81 GLN A N 1
ATOM 630 C CA . GLN A 1 81 ? 6.170 7.728 -11.323 1.00 95.00 81 GLN A CA 1
ATOM 631 C C . GLN A 1 81 ? 4.961 7.706 -10.377 1.00 95.00 81 GLN A C 1
ATOM 633 O O . GLN A 1 81 ? 5.142 7.808 -9.162 1.00 95.00 81 GLN A O 1
ATOM 638 N N . THR A 1 82 ? 3.747 7.513 -10.898 1.00 93.56 82 THR A N 1
ATOM 639 C CA . THR A 1 82 ? 2.532 7.429 -10.072 1.00 93.56 82 THR A CA 1
ATOM 640 C C . THR A 1 82 ? 2.572 6.230 -9.127 1.00 93.56 82 THR A C 1
ATOM 642 O O . THR A 1 82 ? 2.290 6.372 -7.936 1.00 93.56 82 THR A O 1
ATOM 645 N N . LEU A 1 83 ? 2.989 5.058 -9.615 1.00 93.56 83 LEU A N 1
ATOM 646 C CA . LEU A 1 83 ? 3.116 3.851 -8.794 1.00 93.56 83 LEU A CA 1
ATOM 647 C C . LEU A 1 83 ? 4.165 4.020 -7.687 1.00 93.56 83 LEU A C 1
ATOM 649 O O . LEU A 1 83 ? 3.947 3.572 -6.560 1.00 93.56 83 LEU A O 1
ATOM 653 N N . LEU A 1 84 ? 5.277 4.710 -7.964 1.00 95.00 84 LEU A N 1
ATOM 654 C CA . LEU A 1 84 ? 6.286 5.035 -6.956 1.00 95.00 84 LEU A CA 1
ATOM 655 C C . LEU A 1 84 ? 5.737 5.973 -5.876 1.00 95.00 84 LEU A C 1
ATOM 657 O O . LEU A 1 84 ? 5.976 5.735 -4.691 1.00 95.00 84 LEU A O 1
ATOM 661 N N . ILE A 1 85 ? 5.026 7.034 -6.271 1.00 94.25 85 ILE A N 1
ATOM 662 C CA . ILE A 1 85 ? 4.389 7.966 -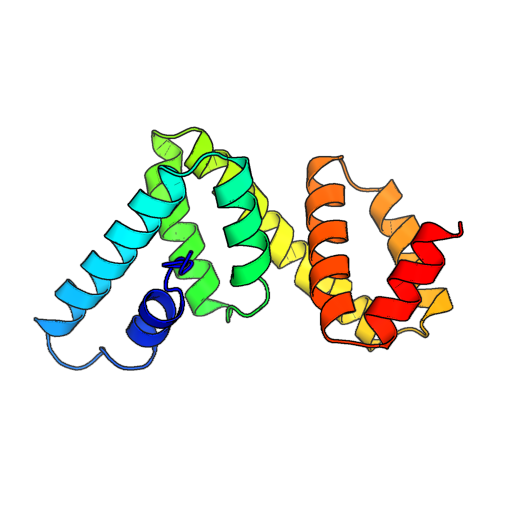5.329 1.00 94.25 85 ILE A CA 1
ATOM 663 C C . ILE A 1 85 ? 3.422 7.196 -4.432 1.00 94.25 85 ILE A C 1
ATOM 665 O O . ILE A 1 85 ? 3.529 7.274 -3.209 1.00 94.25 85 ILE A O 1
ATOM 669 N N . MET A 1 86 ? 2.552 6.383 -5.032 1.00 93.62 86 MET A N 1
ATOM 670 C CA . MET A 1 86 ? 1.587 5.577 -4.293 1.00 93.62 86 MET A CA 1
ATOM 671 C C . MET A 1 86 ? 2.272 4.615 -3.317 1.00 93.62 86 MET A C 1
ATOM 673 O O . MET A 1 86 ? 1.895 4.547 -2.152 1.00 93.62 86 MET A O 1
ATOM 677 N N . THR A 1 87 ? 3.322 3.920 -3.759 1.00 92.94 87 THR A N 1
ATOM 678 C CA . THR A 1 87 ? 4.102 3.006 -2.911 1.00 92.94 87 THR A CA 1
ATOM 679 C C . THR A 1 87 ? 4.645 3.723 -1.675 1.00 92.94 87 THR A C 1
ATOM 681 O O . THR A 1 87 ? 4.505 3.226 -0.560 1.00 92.94 87 THR A O 1
ATOM 684 N N . LYS A 1 88 ? 5.230 4.916 -1.845 1.00 93.44 88 LYS A N 1
ATOM 685 C CA . LYS A 1 88 ? 5.763 5.709 -0.726 1.00 93.44 88 LYS A CA 1
ATOM 686 C C . LYS A 1 88 ? 4.666 6.135 0.249 1.00 93.44 88 LYS A C 1
ATOM 688 O O . LYS A 1 88 ? 4.849 6.010 1.458 1.00 93.44 88 LYS A O 1
ATOM 693 N N . LEU A 1 89 ? 3.534 6.605 -0.274 1.00 93.69 89 LEU A N 1
ATOM 694 C CA . LEU A 1 89 ? 2.391 7.016 0.542 1.00 93.69 89 LEU A CA 1
ATOM 695 C C . LEU A 1 89 ? 1.792 5.842 1.316 1.00 93.69 89 LEU A C 1
ATOM 697 O O . LEU A 1 89 ? 1.437 6.000 2.480 1.00 93.69 89 LEU A O 1
ATOM 701 N N . MET A 1 90 ? 1.733 4.655 0.712 1.00 90.88 90 MET A N 1
ATOM 702 C CA . MET A 1 90 ? 1.255 3.449 1.385 1.00 90.88 90 MET A CA 1
ATOM 703 C C . MET A 1 90 ? 2.137 3.036 2.559 1.00 90.88 90 MET A C 1
ATOM 705 O O . MET A 1 90 ? 1.608 2.754 3.627 1.00 90.88 90 MET A O 1
ATOM 709 N N . VAL A 1 91 ? 3.463 3.062 2.401 1.00 90.50 91 VAL A N 1
ATOM 710 C CA . VAL A 1 91 ? 4.398 2.759 3.502 1.00 90.50 91 VAL A CA 1
ATOM 711 C C . VAL A 1 91 ? 4.230 3.745 4.659 1.00 90.50 91 VAL A C 1
ATOM 713 O O . VAL A 1 91 ? 4.234 3.362 5.828 1.00 90.50 91 VAL A O 1
ATOM 716 N N . GLN A 1 92 ? 4.053 5.031 4.349 1.00 89.75 92 GLN A N 1
ATOM 717 C CA . GLN A 1 92 ? 3.802 6.049 5.370 1.00 89.75 92 GLN A CA 1
ATOM 718 C C . GLN A 1 92 ? 2.456 5.835 6.069 1.00 89.75 92 GLN A C 1
ATOM 720 O O . GLN A 1 92 ? 2.385 5.878 7.299 1.00 89.75 92 GLN A O 1
ATOM 725 N N . ALA A 1 93 ? 1.400 5.578 5.293 1.00 89.75 93 ALA A N 1
ATOM 726 C CA . ALA A 1 93 ? 0.071 5.295 5.816 1.00 89.75 93 ALA A CA 1
ATOM 727 C C . ALA A 1 93 ? 0.057 4.019 6.667 1.00 89.75 93 ALA A C 1
ATOM 729 O O . ALA A 1 93 ? -0.671 3.961 7.651 1.00 89.75 93 ALA A O 1
ATOM 730 N N . GLU A 1 94 ? 0.885 3.025 6.351 1.00 90.31 94 GLU A N 1
ATOM 731 C CA . GLU A 1 94 ? 0.927 1.764 7.086 1.00 90.31 94 GLU A CA 1
ATOM 732 C C . GLU A 1 94 ? 1.381 1.901 8.513 1.00 90.31 94 GLU A C 1
ATOM 734 O O . GLU A 1 94 ? 0.700 1.410 9.417 1.00 90.31 94 GLU A O 1
ATOM 739 N N . ASN A 1 95 ? 2.460 2.636 8.731 1.00 87.00 95 ASN A N 1
ATOM 740 C CA . ASN A 1 95 ? 2.913 2.909 10.083 1.00 87.00 95 ASN A CA 1
ATOM 741 C C . ASN A 1 95 ? 1.832 3.651 10.885 1.00 87.00 95 ASN A C 1
ATOM 743 O O . ASN A 1 95 ? 1.561 3.289 12.029 1.00 87.00 95 ASN A O 1
ATOM 747 N N . GLN A 1 96 ? 1.153 4.623 10.265 1.00 89.88 96 GLN A N 1
ATOM 748 C CA . GLN A 1 96 ? 0.080 5.388 10.907 1.00 89.88 96 GLN A CA 1
ATOM 749 C C . GLN A 1 96 ? -1.132 4.511 11.245 1.00 89.88 96 GLN A C 1
ATOM 751 O O . GLN A 1 96 ? -1.596 4.511 12.384 1.00 89.88 96 GLN A O 1
ATOM 756 N N . VAL A 1 97 ? -1.630 3.728 10.286 1.00 91.12 97 VAL A N 1
ATOM 757 C CA . VAL A 1 97 ? -2.804 2.867 10.481 1.00 91.12 97 VAL A CA 1
ATOM 758 C C . VAL A 1 97 ? -2.510 1.779 11.510 1.00 91.12 97 VAL A C 1
ATOM 760 O O . VAL A 1 97 ? -3.314 1.579 12.418 1.00 91.12 97 VAL A O 1
ATOM 763 N N . ARG A 1 98 ? -1.347 1.115 11.443 1.00 90.44 98 ARG A N 1
ATOM 764 C CA . ARG A 1 98 ? -0.959 0.108 12.444 1.00 90.44 98 ARG A CA 1
ATOM 765 C C . ARG A 1 98 ? -0.840 0.706 13.839 1.00 90.44 98 ARG A C 1
ATOM 767 O O . ARG A 1 98 ? -1.287 0.079 14.795 1.00 90.44 98 ARG A O 1
ATOM 774 N N . GLN A 1 99 ? -0.282 1.909 13.962 1.00 91.81 99 GLN A N 1
ATOM 775 C CA . GLN A 1 99 ? -0.196 2.598 15.244 1.00 91.81 99 GLN A CA 1
ATOM 776 C C . GLN A 1 99 ? -1.591 2.895 15.811 1.00 91.81 99 GLN A C 1
ATOM 778 O O . GLN A 1 99 ? -1.867 2.537 16.956 1.00 91.81 99 GLN A O 1
ATOM 783 N N . ILE A 1 100 ? -2.483 3.489 15.011 1.00 92.94 100 ILE A N 1
ATOM 784 C CA . ILE A 1 100 ? -3.842 3.843 15.445 1.00 92.94 100 ILE A CA 1
ATOM 785 C C . ILE A 1 100 ? -4.619 2.584 15.857 1.00 92.94 100 ILE A C 1
ATOM 787 O O . ILE A 1 100 ? -5.192 2.522 16.947 1.00 92.94 100 ILE A O 1
ATOM 791 N N . LEU A 1 101 ? -4.588 1.547 15.014 1.00 92.06 101 LEU A N 1
ATOM 792 C CA . LEU A 1 101 ? -5.243 0.271 15.295 1.00 92.06 101 LEU A CA 1
ATOM 793 C C . LEU A 1 101 ? -4.603 -0.472 16.474 1.00 92.06 101 LEU A C 1
ATOM 795 O O . LEU A 1 101 ? -5.291 -1.241 17.137 1.00 92.06 101 LEU A O 1
ATOM 799 N N . GLY A 1 102 ? -3.322 -0.261 16.769 1.00 92.00 102 GLY A N 1
ATOM 800 C CA . GLY A 1 102 ? -2.642 -0.873 17.911 1.00 92.00 102 GLY A CA 1
ATOM 801 C C . GLY A 1 102 ? -2.949 -0.191 19.246 1.00 92.00 102 GLY A C 1
ATOM 802 O O . GLY A 1 102 ? -3.040 -0.871 20.264 1.00 92.00 102 GLY A O 1
ATOM 803 N N . GLN A 1 103 ? -3.133 1.133 19.248 1.00 93.62 103 GLN A N 1
ATOM 804 C CA . GLN A 1 103 ? -3.171 1.941 20.474 1.00 93.62 103 GLN A CA 1
ATOM 805 C C . GLN A 1 103 ? -4.584 2.261 20.985 1.00 93.62 103 GLN A C 1
ATOM 807 O O . GLN A 1 103 ? -4.777 2.335 22.195 1.00 93.62 103 GLN A O 1
ATOM 812 N N . TYR A 1 104 ? -5.575 2.411 20.101 1.00 93.88 104 TYR A N 1
ATOM 813 C CA . TYR A 1 104 ? -6.884 2.982 20.463 1.00 93.88 104 TYR A CA 1
ATOM 814 C C . TYR A 1 104 ? -8.037 1.994 20.304 1.00 93.88 104 TYR A C 1
ATOM 816 O O . TYR A 1 104 ? -7.936 1.039 19.538 1.00 93.88 104 TYR A O 1
ATOM 824 N N . GLY A 1 105 ? -9.162 2.198 20.996 1.00 93.50 105 GLY A N 1
ATOM 825 C CA . GLY A 1 105 ? -10.381 1.403 20.773 1.00 93.50 105 GLY A CA 1
ATOM 826 C C . GLY A 1 105 ? -10.982 1.632 19.370 1.00 93.50 105 GLY A C 1
ATOM 827 O O . GLY A 1 105 ? -10.676 2.645 18.752 1.00 93.50 105 GLY A O 1
ATOM 828 N N . PRO A 1 106 ? -11.858 0.751 18.838 1.00 93.25 106 PRO A N 1
ATOM 829 C CA . PRO A 1 106 ? -12.384 0.880 17.469 1.00 93.25 106 PRO A CA 1
ATOM 830 C C . PRO A 1 106 ? -13.059 2.228 17.158 1.00 93.25 106 PRO A C 1
ATOM 832 O O . PRO A 1 106 ? -12.888 2.770 16.072 1.00 93.25 106 PRO A O 1
ATOM 835 N N . ARG A 1 107 ? -13.818 2.782 18.109 1.00 92.69 107 ARG A N 1
ATOM 836 C CA . ARG A 1 107 ? -14.517 4.062 17.929 1.00 92.69 107 ARG A CA 1
ATOM 837 C C . ARG A 1 107 ? -13.552 5.250 17.926 1.00 92.69 107 ARG A C 1
ATOM 839 O O . ARG A 1 107 ? -13.580 6.059 17.011 1.00 92.69 107 ARG A O 1
ATOM 846 N N . GLU A 1 108 ? -12.657 5.303 18.907 1.00 94.19 108 GLU A N 1
ATOM 847 C CA . GLU A 1 108 ? -11.623 6.340 19.016 1.00 94.19 108 GLU A CA 1
ATOM 848 C C . GLU A 1 108 ? -10.648 6.290 17.829 1.00 94.19 108 GLU A C 1
ATOM 850 O O . GLU A 1 108 ? -10.328 7.313 17.233 1.00 94.19 108 GLU A O 1
ATOM 855 N N . ALA A 1 109 ? -10.247 5.088 17.406 1.00 94.44 109 ALA A N 1
ATOM 856 C CA . ALA A 1 109 ? -9.449 4.884 16.203 1.00 94.44 109 ALA A CA 1
ATOM 857 C C . ALA A 1 109 ? -10.148 5.433 14.949 1.00 94.44 109 ALA A C 1
ATOM 859 O O . ALA A 1 109 ? -9.487 6.037 14.109 1.00 94.44 109 ALA A O 1
ATOM 860 N N . ALA A 1 110 ? -11.469 5.263 14.818 1.00 94.06 110 ALA A N 1
ATOM 861 C CA . ALA A 1 110 ? -12.230 5.832 13.708 1.00 94.06 110 ALA A CA 1
ATOM 862 C C . ALA A 1 110 ? -12.262 7.366 13.750 1.00 94.06 110 ALA A C 1
ATOM 864 O O . ALA A 1 110 ? -12.041 8.002 12.722 1.00 94.06 110 ALA A O 1
ATOM 865 N N . GLU A 1 111 ? -12.456 7.967 14.924 1.00 94.31 111 GLU A N 1
ATOM 866 C CA . GLU A 1 111 ? -12.414 9.425 15.100 1.00 94.31 111 GLU A CA 1
ATOM 867 C C . GLU A 1 111 ? -11.033 9.999 14.738 1.00 94.31 111 GLU A C 1
ATOM 869 O O . GLU A 1 111 ? -10.940 10.983 13.998 1.00 94.31 111 GLU A O 1
ATOM 874 N N . ILE A 1 112 ? -9.954 9.339 15.171 1.00 94.12 112 ILE A N 1
ATOM 875 C CA . ILE A 1 112 ? -8.579 9.713 14.814 1.00 94.12 112 ILE A CA 1
ATOM 876 C C . ILE A 1 112 ? -8.352 9.555 13.307 1.00 94.12 112 ILE A C 1
ATOM 878 O O . ILE A 1 112 ? -7.844 10.478 12.671 1.00 94.12 112 ILE A O 1
ATOM 882 N N . CYS A 1 113 ? -8.755 8.429 12.709 1.00 93.38 113 CYS A N 1
ATOM 883 C CA . CYS A 1 113 ? -8.658 8.212 11.264 1.00 93.38 113 CYS A CA 1
ATOM 884 C C . CYS A 1 113 ? -9.404 9.298 10.476 1.00 93.38 113 CYS A C 1
ATOM 886 O O . CYS A 1 113 ? -8.850 9.836 9.521 1.00 93.38 113 CYS A O 1
ATOM 888 N N . ALA A 1 114 ? -10.618 9.674 10.889 1.00 93.19 114 ALA A N 1
ATOM 889 C CA . ALA A 1 114 ? -11.381 10.748 10.256 1.00 93.19 114 ALA A CA 1
ATOM 890 C C . ALA A 1 114 ? -10.659 12.101 10.362 1.00 93.19 114 ALA A C 1
ATOM 892 O O . ALA A 1 114 ? -10.581 12.843 9.382 1.00 93.19 114 ALA A O 1
ATOM 893 N N . GLY A 1 115 ? -10.085 12.414 11.529 1.00 93.06 115 GLY A N 1
ATOM 894 C CA . GLY A 1 115 ? -9.265 13.610 11.725 1.00 93.06 115 GLY A CA 1
ATOM 895 C C . GLY A 1 115 ? -8.025 13.629 10.827 1.00 93.06 115 GLY A C 1
ATOM 896 O O . GLY A 1 115 ? -7.741 14.639 10.189 1.00 93.06 115 GLY A O 1
ATOM 897 N N . VAL A 1 116 ? -7.330 12.496 10.720 1.00 92.06 116 VAL A N 1
ATOM 898 C CA . VAL A 1 116 ? -6.140 12.319 9.873 1.00 92.06 116 VAL A CA 1
ATOM 899 C C . VAL A 1 116 ? -6.477 12.428 8.385 1.00 92.06 116 VAL A C 1
ATOM 901 O O . VAL A 1 116 ? -5.707 13.009 7.627 1.00 92.06 116 VAL A O 1
ATOM 904 N N . LEU A 1 117 ? -7.621 11.906 7.942 1.00 92.38 117 LEU A N 1
ATOM 905 C CA . LEU A 1 117 ? -8.049 12.025 6.545 1.00 92.38 117 LEU A CA 1
ATOM 906 C C . LEU A 1 117 ? -8.292 13.484 6.143 1.00 92.38 117 LEU A C 1
ATOM 908 O O . LEU A 1 117 ? -7.905 13.882 5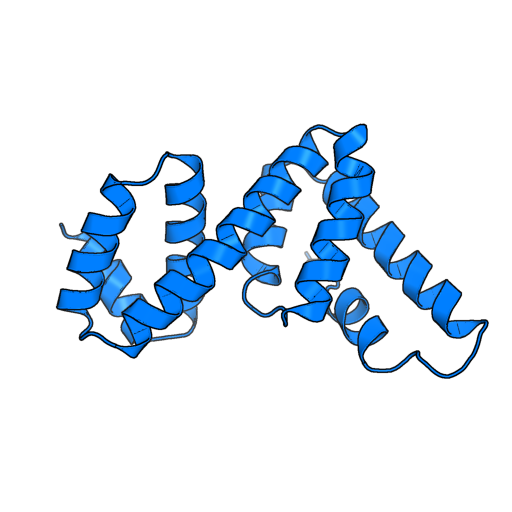.050 1.00 92.38 117 LEU A O 1
ATOM 912 N N . ARG A 1 118 ? -8.847 14.308 7.041 1.00 92.44 118 ARG A N 1
ATOM 913 C CA . ARG A 1 118 ? -9.112 15.736 6.777 1.00 92.44 118 ARG A CA 1
ATOM 914 C C . ARG A 1 118 ? -7.852 16.581 6.588 1.00 92.44 118 ARG A C 1
ATOM 916 O O . ARG A 1 118 ? -7.944 17.669 6.031 1.00 92.44 118 ARG A O 1
ATOM 923 N N . THR A 1 119 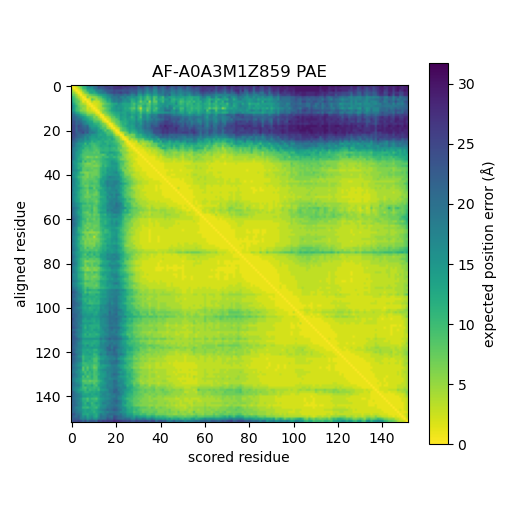? -6.695 16.119 7.063 1.00 92.12 119 THR A N 1
ATOM 924 C CA . THR A 1 119 ? -5.419 16.837 6.904 1.00 92.12 119 THR A CA 1
ATOM 925 C C . THR A 1 119 ? -4.627 16.392 5.674 1.00 92.12 119 THR A C 1
ATOM 927 O O . THR A 1 119 ? -3.581 16.971 5.388 1.00 92.12 119 THR A O 1
ATOM 930 N N . LYS A 1 120 ? -5.111 15.377 4.951 1.00 91.31 120 LYS A N 1
ATOM 931 C CA . LYS A 1 120 ? -4.455 14.764 3.792 1.00 91.31 120 LYS A CA 1
ATOM 932 C C . LYS A 1 120 ? -5.063 15.255 2.484 1.00 91.31 120 LYS A C 1
ATOM 934 O O . LYS A 1 120 ? -6.260 15.528 2.421 1.00 91.31 120 LYS A O 1
ATOM 939 N N . ASN A 1 121 ? -4.256 15.313 1.429 1.00 93.06 121 ASN A N 1
ATOM 940 C CA . ASN A 1 121 ? -4.764 15.517 0.068 1.00 93.06 121 ASN A CA 1
ATOM 941 C C . ASN A 1 121 ? -5.425 14.239 -0.491 1.00 93.06 121 ASN A C 1
ATOM 943 O O . ASN A 1 121 ? -5.297 13.165 0.093 1.00 93.06 121 ASN A O 1
ATOM 947 N N . ASP A 1 122 ? -6.090 14.334 -1.642 1.00 90.31 122 ASP A N 1
ATOM 948 C CA . ASP A 1 122 ? -6.871 13.228 -2.221 1.00 90.31 122 ASP A CA 1
ATOM 949 C C . ASP A 1 122 ? -6.058 11.940 -2.443 1.00 90.31 122 ASP A C 1
ATOM 951 O O . ASP A 1 122 ? -6.546 10.837 -2.193 1.00 90.31 122 ASP A O 1
ATOM 955 N N . ILE A 1 123 ? -4.796 12.053 -2.870 1.00 88.50 123 ILE A N 1
ATOM 956 C CA . ILE A 1 123 ? -3.932 10.891 -3.138 1.00 88.50 123 ILE A CA 1
ATOM 957 C C . ILE A 1 123 ? -3.502 10.236 -1.820 1.00 88.50 123 ILE A C 1
ATOM 959 O O . ILE A 1 123 ? -3.493 9.010 -1.686 1.00 88.50 123 ILE A O 1
ATOM 963 N N . GLU A 1 124 ? -3.173 11.048 -0.819 1.00 91.75 124 GLU A N 1
ATOM 964 C CA . GLU A 1 124 ? -2.842 10.581 0.526 1.00 91.75 124 GLU A CA 1
ATOM 965 C C . GLU A 1 124 ? -4.049 9.939 1.219 1.00 91.75 124 GLU A C 1
ATOM 967 O O . GLU A 1 124 ? -3.900 8.910 1.884 1.00 91.75 124 GLU A O 1
ATOM 972 N N . GLN A 1 125 ? -5.243 10.513 1.047 1.00 92.06 125 GLN A N 1
ATOM 973 C CA . GLN A 1 125 ? -6.497 9.932 1.521 1.00 92.06 125 GLN A CA 1
ATOM 974 C C . GLN A 1 125 ? -6.754 8.587 0.842 1.00 92.06 125 GLN A C 1
ATOM 976 O O . GLN A 1 125 ? -7.027 7.603 1.529 1.00 92.06 125 GLN A O 1
ATOM 981 N N . PHE A 1 126 ? -6.593 8.509 -0.483 1.00 90.69 126 PHE A N 1
ATOM 982 C CA . PHE A 1 126 ? -6.741 7.264 -1.232 1.00 90.69 126 PHE A CA 1
ATOM 983 C C . PHE A 1 126 ? -5.794 6.173 -0.717 1.00 90.69 126 PHE A C 1
ATOM 985 O O . PHE A 1 126 ? -6.235 5.047 -0.476 1.00 90.69 126 PHE A O 1
ATOM 992 N N . ALA A 1 127 ? -4.519 6.493 -0.478 1.00 91.44 127 ALA A N 1
ATOM 993 C CA . ALA A 1 127 ? -3.556 5.549 0.090 1.00 91.44 127 ALA A CA 1
ATOM 994 C C . ALA A 1 127 ? -3.946 5.078 1.493 1.00 91.44 127 ALA A C 1
ATOM 996 O O . ALA A 1 127 ? -3.908 3.878 1.776 1.00 91.44 127 ALA A O 1
ATOM 997 N N . PHE A 1 128 ? -4.366 6.006 2.350 1.00 93.00 128 PHE A N 1
ATOM 998 C CA . PHE A 1 128 ? -4.766 5.702 3.717 1.00 93.00 128 PHE A CA 1
ATOM 999 C C . PHE A 1 128 ? -6.016 4.812 3.769 1.00 93.00 128 PHE A C 1
ATOM 1001 O O . PHE A 1 128 ? -6.016 3.781 4.442 1.00 93.00 128 PHE A O 1
ATOM 1008 N N . VAL A 1 129 ? -7.063 5.163 3.015 1.00 91.75 129 VAL A N 1
ATOM 1009 C CA . VAL A 1 129 ? -8.312 4.388 2.945 1.00 91.75 129 VAL A CA 1
ATOM 1010 C C . VAL A 1 129 ? -8.080 3.023 2.303 1.00 91.75 129 VAL A C 1
ATOM 1012 O O . VAL A 1 129 ? -8.572 2.023 2.821 1.00 91.75 129 VAL A O 1
ATOM 1015 N N . SER A 1 130 ? -7.293 2.950 1.225 1.00 89.62 130 SER A N 1
ATOM 1016 C CA . SER A 1 130 ? -6.952 1.677 0.571 1.00 89.62 130 SER A CA 1
ATOM 1017 C C . SER A 1 130 ? -6.276 0.714 1.539 1.00 89.62 130 SER A C 1
ATOM 1019 O O . SER A 1 130 ? -6.554 -0.485 1.538 1.00 89.62 130 SER A O 1
ATOM 1021 N N . LEU A 1 131 ? -5.414 1.245 2.403 1.00 90.75 131 LEU A N 1
ATOM 1022 C CA . LEU A 1 131 ? -4.735 0.447 3.400 1.00 90.75 131 LEU A CA 1
ATOM 1023 C C . LEU A 1 131 ? -5.657 0.016 4.545 1.00 90.75 131 LEU A C 1
ATOM 1025 O O . LEU A 1 131 ? -5.628 -1.139 4.971 1.00 90.75 131 LEU A O 1
ATOM 1029 N N . LEU A 1 132 ? -6.503 0.919 5.033 1.00 90.88 132 LEU A N 1
ATOM 1030 C CA . LEU A 1 132 ? -7.478 0.584 6.063 1.00 90.88 132 LEU A CA 1
ATOM 1031 C C . LEU A 1 132 ? -8.475 -0.477 5.561 1.00 90.88 132 LEU A C 1
ATOM 1033 O O . LEU A 1 132 ? -8.800 -1.413 6.291 1.00 90.88 132 LEU A O 1
ATOM 1037 N N . TYR A 1 133 ? -8.872 -0.397 4.289 1.00 90.50 133 TYR A N 1
ATOM 1038 C CA . TYR A 1 133 ? -9.653 -1.426 3.606 1.00 90.50 133 TYR A CA 1
ATOM 1039 C C . TYR A 1 133 ? -8.883 -2.748 3.453 1.00 90.50 133 TYR A C 1
ATOM 1041 O O . TYR A 1 133 ? -9.435 -3.821 3.673 1.00 90.50 133 TYR A O 1
ATOM 1049 N N . TYR A 1 134 ? -7.587 -2.705 3.132 1.00 89.88 134 TYR A N 1
ATOM 1050 C CA . TYR A 1 134 ? -6.748 -3.907 3.106 1.00 89.88 134 TYR A CA 1
ATOM 1051 C C . TYR A 1 134 ? -6.711 -4.611 4.475 1.00 89.88 134 TYR A C 1
ATOM 1053 O O . TYR A 1 134 ? -6.783 -5.844 4.542 1.00 89.88 134 TYR A O 1
ATOM 1061 N N . PHE A 1 135 ? -6.610 -3.854 5.571 1.00 89.94 135 PHE A N 1
ATOM 1062 C CA . PHE A 1 135 ? -6.617 -4.421 6.919 1.00 89.94 135 PHE A CA 1
ATOM 1063 C C . PHE A 1 135 ? -8.004 -4.885 7.364 1.00 89.94 135 PHE A C 1
ATOM 1065 O O . PHE A 1 135 ? -8.091 -5.918 8.024 1.00 89.94 135 PHE A O 1
ATOM 1072 N N . SER A 1 136 ? -9.087 -4.210 6.970 1.00 91.00 136 SER A N 1
ATOM 1073 C CA . SER A 1 136 ? -10.451 -4.615 7.346 1.00 91.00 136 SER A CA 1
ATOM 1074 C C . SER A 1 136 ? -10.846 -5.998 6.826 1.00 91.00 136 SER A C 1
ATOM 1076 O O . SER A 1 136 ? -11.682 -6.664 7.427 1.00 91.00 136 SER A O 1
ATOM 1078 N N . GLN A 1 137 ? -10.210 -6.469 5.751 1.00 88.50 137 GLN A N 1
ATOM 1079 C CA . GLN A 1 137 ? -10.389 -7.831 5.240 1.00 88.50 137 GLN A CA 1
ATOM 1080 C C . GLN A 1 137 ? -9.725 -8.914 6.108 1.00 88.50 137 GLN A C 1
ATOM 1082 O O . GLN A 1 137 ? -9.964 -10.100 5.888 1.00 88.50 137 GLN A O 1
ATOM 1087 N N . ARG A 1 138 ? -8.848 -8.534 7.045 1.00 87.69 138 ARG A N 1
ATOM 1088 C CA . ARG A 1 138 ? -8.002 -9.459 7.822 1.00 87.69 138 ARG A CA 1
ATOM 1089 C C . ARG A 1 138 ? -8.094 -9.263 9.332 1.00 87.69 138 ARG A C 1
ATOM 1091 O O . ARG A 1 138 ? -7.688 -10.150 10.074 1.00 87.69 138 ARG A O 1
ATOM 1098 N N . ASP A 1 139 ? -8.599 -8.120 9.778 1.00 90.94 139 ASP A N 1
ATOM 1099 C CA . ASP A 1 139 ? -8.629 -7.718 11.176 1.00 90.94 139 ASP A CA 1
ATOM 1100 C C . ASP A 1 139 ? -10.011 -7.144 11.537 1.00 90.94 139 ASP A C 1
ATOM 1102 O O . ASP A 1 139 ? -10.485 -6.172 10.940 1.00 90.94 139 ASP A O 1
ATOM 1106 N N . ALA A 1 140 ? -10.663 -7.749 12.536 1.00 90.94 140 ALA A N 1
ATOM 1107 C CA . ALA A 1 140 ? -12.015 -7.381 12.962 1.00 90.94 140 ALA A CA 1
ATOM 1108 C C . ALA A 1 140 ? -12.094 -5.959 13.545 1.00 90.94 140 ALA A C 1
ATOM 1110 O O . ALA A 1 140 ? -13.126 -5.293 13.442 1.00 90.94 140 ALA A O 1
ATOM 1111 N N . LYS A 1 141 ? -11.005 -5.460 14.139 1.00 92.00 141 LYS A N 1
ATOM 1112 C CA . LYS A 1 141 ? -10.931 -4.091 14.649 1.00 92.00 141 LYS A CA 1
ATOM 1113 C C . LYS A 1 141 ? -10.824 -3.101 13.496 1.00 92.00 141 LYS A C 1
ATOM 1115 O O . LYS A 1 141 ? -11.563 -2.121 13.491 1.00 92.00 141 LYS A O 1
ATOM 1120 N N . ALA A 1 142 ? -9.987 -3.375 12.498 1.00 92.50 142 ALA A N 1
ATOM 1121 C CA . ALA A 1 142 ? -9.936 -2.577 11.272 1.00 92.50 142 ALA A CA 1
ATOM 1122 C C . ALA A 1 142 ? -11.292 -2.568 10.543 1.00 92.50 142 ALA A C 1
ATOM 1124 O O . ALA A 1 142 ? -11.721 -1.530 10.038 1.00 92.50 142 ALA A O 1
ATOM 1125 N N . GLN A 1 143 ? -12.007 -3.697 10.548 1.00 93.88 143 GLN A N 1
ATOM 1126 C CA . GLN A 1 143 ? -13.369 -3.794 10.023 1.00 93.88 143 GLN A CA 1
ATOM 1127 C C . GLN A 1 143 ? -14.358 -2.907 10.785 1.00 93.88 143 GLN A C 1
ATOM 1129 O O . GLN A 1 143 ? -15.115 -2.165 10.160 1.00 93.88 143 GLN A O 1
ATOM 1134 N N . ALA A 1 144 ? -14.324 -2.927 12.118 1.00 92.31 144 ALA A N 1
ATOM 1135 C CA . ALA A 1 144 ? -15.164 -2.059 12.938 1.00 92.31 144 ALA A CA 1
ATOM 1136 C C . ALA A 1 144 ? -14.856 -0.568 12.707 1.00 92.31 144 ALA A C 1
ATOM 1138 O O . ALA A 1 144 ? -15.778 0.227 12.550 1.00 92.31 144 ALA A O 1
ATOM 1139 N N . VAL A 1 145 ? -13.573 -0.195 12.624 1.00 93.25 145 VAL A N 1
ATOM 1140 C CA . VAL A 1 145 ? -13.134 1.181 12.323 1.00 93.25 145 VAL A CA 1
ATOM 1141 C C . VAL A 1 145 ? -13.671 1.647 10.969 1.00 93.25 145 VAL A C 1
ATOM 1143 O O . VAL A 1 145 ? -14.247 2.729 10.885 1.00 93.25 145 VAL A O 1
ATOM 1146 N N . MET A 1 146 ? -13.545 0.822 9.922 1.00 92.38 146 MET A N 1
ATOM 1147 C CA . MET A 1 146 ? -14.131 1.117 8.607 1.00 92.38 146 MET A CA 1
ATOM 1148 C C . MET A 1 146 ? -15.649 1.293 8.678 1.00 92.38 146 MET A C 1
ATOM 1150 O O . MET A 1 146 ? -16.179 2.208 8.056 1.00 92.38 146 MET A O 1
ATOM 1154 N N . GLY A 1 147 ? -16.342 0.452 9.450 1.00 90.06 147 GLY A N 1
ATOM 1155 C CA . GLY A 1 147 ? -17.786 0.566 9.649 1.00 90.06 147 GLY A CA 1
ATOM 1156 C C . GLY A 1 147 ? -18.192 1.904 10.271 1.00 90.06 147 GLY A C 1
ATOM 1157 O O . GLY A 1 147 ? -19.128 2.536 9.792 1.00 90.06 147 GLY A O 1
ATOM 1158 N N . TYR A 1 148 ? -17.458 2.378 11.283 1.00 91.44 148 TYR A N 1
ATOM 1159 C CA . TYR A 1 148 ? -17.706 3.694 11.882 1.00 91.4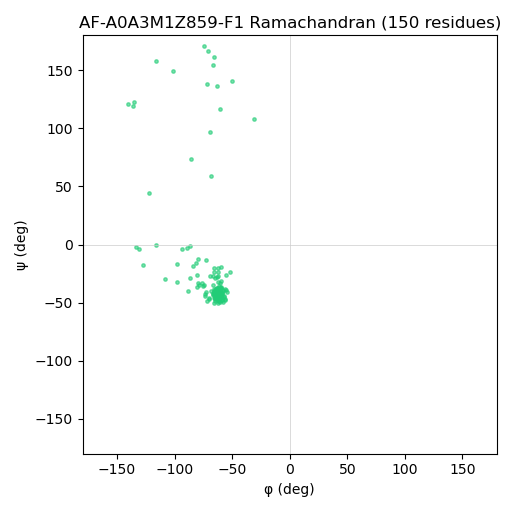4 148 TYR A CA 1
ATOM 1160 C C . TYR A 1 148 ? -17.443 4.845 10.905 1.00 91.44 148 TYR A C 1
ATOM 1162 O O . TYR A 1 148 ? -18.235 5.779 10.851 1.00 91.44 148 TYR A O 1
ATOM 1170 N N . LEU A 1 149 ? -16.379 4.763 10.100 1.00 89.06 149 LEU A N 1
ATOM 1171 C CA . LEU A 1 149 ? -16.064 5.778 9.085 1.00 89.06 149 LEU A CA 1
ATOM 1172 C C . LEU A 1 149 ? -17.102 5.862 7.957 1.00 89.06 149 LEU A C 1
ATOM 1174 O O . LEU A 1 149 ? -17.193 6.892 7.306 1.00 89.06 149 LEU A O 1
ATOM 1178 N N . GLN A 1 150 ? -17.856 4.792 7.700 1.00 85.38 150 GLN A N 1
ATOM 1179 C CA . GLN A 1 150 ? -18.931 4.779 6.700 1.00 85.38 150 GLN A CA 1
ATOM 1180 C C . GLN A 1 150 ? -20.266 5.316 7.237 1.00 85.38 150 GLN A C 1
ATOM 1182 O O . GLN A 1 150 ? -21.157 5.621 6.449 1.00 85.38 150 GLN A O 1
ATOM 1187 N N . GLN A 1 151 ? -20.428 5.371 8.562 1.00 77.81 151 GLN A N 1
ATOM 1188 C CA . GLN A 1 151 ? -21.662 5.798 9.229 1.00 77.81 151 GLN A CA 1
ATOM 1189 C C . GLN A 1 151 ? -21.639 7.267 9.677 1.00 77.81 151 GLN A C 1
ATOM 1191 O O . GLN A 1 151 ? -22.700 7.801 10.000 1.00 77.81 151 GLN A O 1
ATOM 1196 N N . GLY A 1 152 ? -20.456 7.886 9.747 1.00 57.84 152 GLY A N 1
ATOM 1197 C CA . GLY A 1 152 ? -20.255 9.294 10.112 1.00 57.84 152 GLY A CA 1
ATOM 1198 C C . GLY A 1 152 ? -19.976 10.171 8.905 1.00 57.84 152 GLY A C 1
ATOM 1199 O O . GLY A 1 152 ? -20.383 11.351 8.961 1.00 57.84 152 GLY A O 1
#

pLDDT: mean 81.47, std 17.64, range [29.05, 95.25]

Mean predicted aligned error: 8.1 Å

Nearest PDB structures (foldseek):
  3wfo-assembly3_C  TM=4.128E-01  e=9.708E+00  Aquifex aeolicus VF5
  7niw-assembly1_A  TM=1.650E-01  e=8.775E+00  Homo sapiens